Protein AF-A0A7C2LPU5-F1 (afdb_monomer_lite)

Secondary structure (DSSP, 8-state):
-HHHHHHHHHHHHHHHHHHHHHTHHHHHHHHHHHHHHHHHHHHHHHHHHHHHHHHHHHHHHHHHHHT-----SHHHHHHHHHHHHHHHHHHHHHHHHHHHHHHHHHHHHHHHHHHHHHHHHHT-TT--PPPHHHHHHHHHHHHHHHT--

Foldseek 3Di:
DVVVVVVVVVVVVVVVVVLVVVCVVLVVVLVVLLVVLLVLLLVLVVLVVVLVVLVVVLVVLVVCLVVQPDPPDPVSVVVSVVSVVVSVVSVVVSVVSVVVSVVSVVVSVVSQVVSCVSCVVSVNNPPDDDHSVVSPVVVVVVVVVVPDD

Structure (mmCIF, N/CA/C/O backbone):
data_AF-A0A7C2LPU5-F1
#
_entry.id   AF-A0A7C2LPU5-F1
#
loop_
_atom_site.group_PDB
_atom_site.id
_atom_site.type_symbol
_atom_site.label_atom_id
_atom_site.label_alt_id
_atom_site.label_comp_id
_atom_site.label_asym_id
_atom_site.label_entity_id
_atom_site.label_seq_id
_atom_site.pdbx_PDB_ins_code
_atom_site.Cartn_x
_atom_site.Cartn_y
_atom_site.Cartn_z
_atom_site.occupancy
_atom_site.B_iso_or_equiv
_atom_site.auth_seq_id
_atom_site.auth_comp_id
_atom_site.auth_asym_id
_atom_site.auth_atom_id
_atom_site.pdbx_PDB_model_num
ATOM 1 N N . MET A 1 1 ? -29.202 -15.113 52.855 1.00 73.25 1 MET A N 1
ATOM 2 C CA . MET A 1 1 ? -28.061 -15.243 51.916 1.00 73.25 1 MET A CA 1
ATOM 3 C C . MET A 1 1 ? -28.473 -15.116 50.451 1.00 73.25 1 MET A C 1
ATOM 5 O O . MET A 1 1 ? -27.942 -14.242 49.784 1.00 73.25 1 MET A O 1
ATOM 9 N N . LEU A 1 2 ? -29.436 -15.904 49.957 1.00 82.12 2 LEU A N 1
ATOM 10 C CA . LEU A 1 2 ? -29.885 -15.872 48.551 1.00 82.12 2 LEU A CA 1
ATOM 11 C C . LEU A 1 2 ? -30.333 -14.479 48.059 1.00 82.12 2 LEU A C 1
ATOM 13 O O . LEU A 1 2 ? -29.889 -14.032 47.009 1.00 82.12 2 LEU A O 1
ATOM 17 N N . ALA A 1 3 ? -31.121 -13.749 48.856 1.00 82.00 3 ALA A N 1
ATOM 18 C CA . ALA A 1 3 ? -31.586 -12.402 48.502 1.00 82.00 3 ALA A CA 1
ATOM 19 C C . ALA A 1 3 ? -30.446 -11.375 48.330 1.00 82.00 3 ALA A C 1
ATOM 21 O O . ALA A 1 3 ? -30.496 -10.540 47.432 1.00 82.00 3 ALA A O 1
ATOM 22 N N . ALA A 1 4 ? -29.391 -11.464 49.149 1.00 83.56 4 ALA A N 1
ATOM 23 C CA . ALA A 1 4 ? -28.231 -10.576 49.049 1.00 83.56 4 ALA A CA 1
ATOM 24 C C . ALA A 1 4 ? -27.396 -10.864 47.790 1.00 83.56 4 ALA A C 1
ATOM 26 O O . ALA A 1 4 ? -26.901 -9.941 47.149 1.00 83.56 4 ALA A O 1
ATOM 27 N N . LEU A 1 5 ? -27.288 -12.140 47.404 1.00 87.00 5 LEU A N 1
ATOM 28 C CA . LEU A 1 5 ? -26.573 -12.555 46.198 1.00 87.00 5 LEU A CA 1
ATOM 29 C C . LEU A 1 5 ? -27.308 -12.102 44.926 1.00 87.00 5 LEU A C 1
ATOM 31 O O . LEU A 1 5 ? -26.683 -11.573 44.012 1.00 87.00 5 LEU A O 1
ATOM 35 N N . VAL A 1 6 ? -28.640 -12.223 44.899 1.00 86.00 6 VAL A N 1
ATOM 36 C CA . VAL A 1 6 ? -29.477 -11.729 43.791 1.00 86.00 6 VAL A CA 1
ATOM 37 C C . VAL A 1 6 ? -29.376 -10.208 43.649 1.00 86.00 6 VAL A C 1
ATOM 39 O O . VAL A 1 6 ? -29.183 -9.710 42.540 1.00 86.00 6 VAL A O 1
ATOM 42 N N . ALA A 1 7 ? -29.442 -9.466 44.759 1.00 83.25 7 ALA A N 1
ATOM 43 C CA . ALA A 1 7 ? -29.288 -8.012 44.740 1.00 83.25 7 ALA A CA 1
ATOM 44 C C . ALA A 1 7 ? -27.906 -7.586 44.214 1.00 83.25 7 ALA A C 1
ATOM 46 O O . ALA A 1 7 ? -27.810 -6.676 43.392 1.00 83.25 7 ALA A O 1
ATOM 47 N N . TRP A 1 8 ? -26.840 -8.280 44.625 1.00 89.12 8 TRP A N 1
ATOM 48 C CA . TRP A 1 8 ? -25.486 -8.016 44.138 1.00 89.12 8 TRP A CA 1
ATOM 49 C C . TRP A 1 8 ? -25.343 -8.266 42.628 1.00 89.12 8 TRP A C 1
ATOM 51 O O . TRP A 1 8 ? -24.799 -7.419 41.917 1.00 89.12 8 TRP A O 1
ATOM 61 N N . VAL A 1 9 ? -25.888 -9.376 42.114 1.00 88.44 9 VAL A N 1
ATOM 62 C CA . VAL A 1 9 ? -25.883 -9.681 40.671 1.00 88.44 9 VAL A CA 1
ATOM 63 C C . VAL A 1 9 ? -26.656 -8.626 39.875 1.00 88.44 9 VAL A C 1
ATOM 65 O O . VAL A 1 9 ? -26.166 -8.168 38.844 1.00 88.44 9 VAL A O 1
ATOM 68 N N . ALA A 1 10 ? -27.823 -8.189 40.355 1.00 86.06 10 ALA A N 1
ATOM 69 C CA . ALA A 1 10 ? -28.628 -7.172 39.678 1.00 86.06 10 ALA A CA 1
ATOM 70 C C . ALA A 1 10 ? -27.905 -5.816 39.589 1.00 86.06 10 ALA A C 1
ATOM 72 O O . ALA A 1 10 ? -27.896 -5.187 38.531 1.00 86.06 10 ALA A O 1
ATOM 73 N N . VAL A 1 11 ? -27.238 -5.389 40.668 1.00 87.06 11 VAL A N 1
ATOM 74 C CA . VAL A 1 11 ? -26.428 -4.159 40.675 1.00 87.06 11 VAL A CA 1
ATOM 75 C C . VAL A 1 11 ? -25.241 -4.279 39.718 1.00 87.06 11 VAL A C 1
ATOM 77 O O . VAL A 1 11 ? -24.971 -3.349 38.959 1.00 87.06 11 VAL A O 1
ATOM 80 N N . ARG A 1 12 ? -24.559 -5.432 39.702 1.00 89.12 12 ARG A N 1
ATOM 81 C CA . ARG A 1 12 ? -23.442 -5.697 38.783 1.00 89.12 12 ARG A CA 1
ATOM 82 C C . ARG A 1 12 ? -23.894 -5.623 37.323 1.00 89.12 12 ARG A C 1
ATOM 84 O O . ARG A 1 12 ? -23.274 -4.907 36.543 1.00 89.12 12 ARG A O 1
ATOM 91 N N . ALA A 1 13 ? -24.995 -6.294 36.985 1.00 85.44 13 ALA A N 1
ATOM 92 C CA . ALA A 1 13 ? -25.564 -6.299 35.642 1.00 85.44 13 ALA A CA 1
ATOM 93 C C . ALA A 1 13 ? -26.026 -4.899 35.207 1.00 85.44 13 ALA A C 1
ATOM 95 O O . ALA A 1 13 ? -25.749 -4.482 34.084 1.00 85.44 13 ALA A O 1
ATOM 96 N N . GLY A 1 14 ? -26.663 -4.140 36.104 1.00 85.50 14 GLY A N 1
ATOM 97 C CA . GLY A 1 14 ? -27.042 -2.749 35.846 1.00 85.50 14 GLY A CA 1
ATOM 98 C C . GLY A 1 14 ? -25.831 -1.843 35.608 1.00 85.50 14 GLY A C 1
ATOM 99 O O . GLY A 1 14 ? -25.857 -1.001 34.712 1.00 85.50 14 GLY A O 1
ATOM 100 N N . TRP A 1 15 ? -24.743 -2.045 36.356 1.00 84.38 15 TRP A N 1
ATOM 101 C CA . TRP A 1 15 ? -23.496 -1.304 36.165 1.00 84.38 15 TRP A CA 1
ATOM 102 C C . TRP A 1 15 ? -22.812 -1.644 34.839 1.00 84.38 15 TRP A C 1
ATOM 104 O O . TRP A 1 15 ? -22.356 -0.747 34.130 1.00 84.38 15 TRP A O 1
ATOM 114 N N . ASP A 1 16 ? -22.779 -2.925 34.472 1.00 84.81 16 ASP A N 1
ATOM 115 C CA . ASP A 1 16 ? -22.212 -3.370 33.201 1.00 84.81 16 ASP A CA 1
ATOM 116 C C . ASP A 1 16 ? -23.047 -2.867 32.011 1.00 84.81 16 ASP A C 1
ATOM 118 O O . ASP A 1 16 ? -22.472 -2.399 31.027 1.00 84.81 16 ASP A O 1
ATOM 122 N N . TRP A 1 17 ? -24.379 -2.851 32.130 1.00 84.94 17 TRP A N 1
ATOM 123 C CA . TRP A 1 17 ? -25.279 -2.249 31.142 1.00 84.94 17 TRP A CA 1
ATOM 124 C C . TRP A 1 17 ? -25.059 -0.739 31.000 1.00 84.94 17 TRP A C 1
ATOM 126 O O . TRP A 1 17 ? -24.911 -0.231 29.890 1.00 84.94 17 TRP A O 1
ATOM 136 N N . LEU A 1 18 ? -24.978 -0.007 32.115 1.00 83.25 18 LEU A N 1
ATOM 137 C CA . LEU A 1 18 ? -24.729 1.436 32.109 1.00 83.25 18 LEU A CA 1
ATOM 138 C C . LEU A 1 18 ? -23.360 1.768 31.497 1.00 83.25 18 LEU A C 1
ATOM 140 O O . LEU A 1 18 ? -23.236 2.710 30.712 1.00 83.25 18 LEU A O 1
ATOM 144 N N . ARG A 1 19 ? -22.331 0.981 31.833 1.00 82.12 19 ARG A N 1
ATOM 145 C CA . ARG A 1 19 ? -20.988 1.097 31.255 1.00 82.12 19 ARG A CA 1
ATOM 146 C C . ARG A 1 19 ? -21.014 0.833 29.754 1.00 82.12 19 ARG A C 1
ATOM 148 O O . ARG A 1 19 ? -20.405 1.590 29.004 1.00 82.12 19 ARG A O 1
ATOM 155 N N . TRP A 1 20 ? -21.738 -0.198 29.324 1.00 82.44 20 TRP A N 1
ATOM 156 C CA . TRP A 1 20 ? -21.916 -0.521 27.913 1.00 82.44 20 TRP A CA 1
ATOM 157 C C . TRP A 1 20 ? -22.573 0.634 27.151 1.00 82.44 20 TRP A C 1
ATOM 159 O O . TRP A 1 20 ? -22.036 1.081 26.140 1.00 82.44 20 TRP A O 1
ATOM 169 N N . TRP A 1 21 ? -23.665 1.188 27.684 1.00 85.88 21 TRP A N 1
ATOM 170 C CA . TRP A 1 21 ? -24.392 2.295 27.057 1.00 85.88 21 TRP A CA 1
ATOM 171 C C . TRP A 1 21 ? -23.550 3.573 26.975 1.00 85.88 21 TRP A C 1
ATOM 173 O O . TRP A 1 21 ? -23.546 4.257 25.954 1.00 85.88 21 TRP A O 1
ATOM 183 N N . ARG A 1 22 ? -22.775 3.874 28.025 1.00 85.25 22 ARG A N 1
ATOM 184 C CA . ARG A 1 22 ? -21.852 5.019 28.036 1.00 85.25 22 ARG A CA 1
ATOM 185 C C . ARG A 1 22 ? -20.738 4.913 26.998 1.00 85.25 22 ARG A C 1
ATOM 187 O O . ARG A 1 22 ? -20.276 5.949 26.548 1.00 85.25 22 ARG A O 1
ATOM 194 N N . GLN A 1 23 ? -20.332 3.696 26.638 1.00 88.44 23 GLN A N 1
ATOM 195 C CA . GLN A 1 23 ? -19.270 3.421 25.665 1.00 88.44 23 GLN A CA 1
ATOM 196 C C . GLN A 1 23 ? -19.777 3.234 24.224 1.00 88.44 23 GLN A C 1
ATOM 198 O O . GLN A 1 23 ? -18.981 2.985 23.316 1.00 88.44 23 GLN A O 1
ATOM 203 N N . ALA A 1 24 ? -21.091 3.304 23.990 1.00 86.19 24 ALA A N 1
ATOM 204 C CA . ALA A 1 24 ? -21.674 3.171 22.658 1.00 86.19 24 ALA A CA 1
ATOM 205 C C . ALA A 1 24 ? -21.047 4.113 21.599 1.00 86.19 24 ALA A C 1
ATOM 207 O O . ALA A 1 24 ? -20.737 3.628 20.505 1.00 86.19 24 ALA A O 1
ATOM 208 N N . PRO A 1 25 ? -20.798 5.415 21.870 1.00 90.44 25 PRO A N 1
ATOM 209 C CA . PRO A 1 25 ? -20.201 6.296 20.866 1.00 90.44 25 PRO A CA 1
ATOM 210 C C . PRO A 1 25 ? -18.732 5.959 20.567 1.00 90.44 25 PRO A C 1
ATOM 212 O O . PRO A 1 25 ? -18.307 6.063 19.411 1.00 90.44 25 PRO A O 1
ATOM 215 N N . GLU A 1 26 ? -17.950 5.522 21.557 1.00 89.56 26 GLU A N 1
ATOM 216 C CA . GLU A 1 26 ? -16.580 5.055 21.335 1.00 89.56 26 GLU A CA 1
ATOM 217 C C . GLU A 1 26 ? -16.553 3.767 20.510 1.00 89.56 26 GLU A C 1
ATOM 219 O O . GLU A 1 26 ? -15.739 3.670 19.595 1.00 89.56 26 GLU A O 1
ATOM 224 N N . ARG A 1 27 ? -17.468 2.821 20.758 1.00 89.69 27 ARG A N 1
ATOM 225 C CA . ARG A 1 27 ? -17.595 1.588 19.957 1.00 89.69 27 ARG A CA 1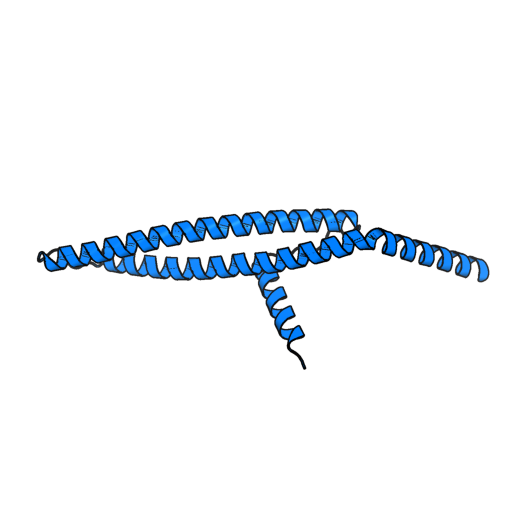
ATOM 226 C C . ARG A 1 27 ? -17.932 1.895 18.499 1.00 89.69 27 ARG A C 1
ATOM 228 O O . ARG A 1 27 ? -17.204 1.478 17.610 1.00 89.69 27 ARG A O 1
ATOM 235 N N . ALA A 1 28 ? -18.924 2.752 18.251 1.00 92.56 28 ALA A N 1
ATOM 236 C CA . ALA A 1 28 ? -19.258 3.193 16.893 1.00 92.56 28 ALA A CA 1
ATOM 237 C C . ALA A 1 28 ? -18.115 3.974 16.211 1.00 92.56 28 ALA A C 1
ATOM 239 O O . ALA A 1 28 ? -18.037 4.074 14.984 1.00 92.56 28 ALA A O 1
ATOM 240 N N . THR A 1 29 ? -17.234 4.598 16.993 1.00 93.94 29 THR A N 1
ATOM 241 C CA . THR A 1 29 ? -16.020 5.234 16.467 1.00 93.94 29 THR A CA 1
ATOM 242 C C . THR A 1 29 ? -14.958 4.195 16.130 1.00 93.94 29 THR A C 1
ATOM 244 O O . THR A 1 29 ? -14.351 4.298 15.066 1.00 93.94 29 THR A O 1
ATOM 247 N N . LEU A 1 30 ? -14.767 3.193 16.990 1.00 94.25 30 LEU A N 1
ATOM 248 C CA . LEU A 1 30 ? -13.867 2.070 16.749 1.00 94.25 30 LEU A CA 1
ATOM 249 C C . LEU A 1 30 ? -14.256 1.325 15.471 1.00 94.25 30 LEU A C 1
ATOM 251 O O . LEU A 1 30 ? -13.393 1.139 14.622 1.00 94.25 30 LEU A O 1
ATOM 255 N N . ASP A 1 31 ? -15.540 1.011 15.286 1.00 93.62 31 ASP A N 1
ATOM 256 C CA . ASP A 1 31 ? -16.042 0.310 14.097 1.00 93.62 31 ASP A CA 1
ATOM 257 C C . ASP A 1 31 ? -15.736 1.092 12.810 1.00 93.62 31 ASP A C 1
ATOM 259 O O . ASP A 1 31 ? -15.160 0.562 11.863 1.00 93.62 31 ASP A O 1
ATOM 263 N N . ARG A 1 32 ? -16.006 2.405 12.795 1.00 96.25 32 ARG A N 1
ATOM 264 C CA . ARG A 1 32 ? -15.703 3.262 11.633 1.00 96.25 32 ARG A CA 1
ATOM 265 C C . ARG A 1 32 ? -14.207 3.388 11.353 1.00 96.25 32 ARG A C 1
ATOM 267 O O . ARG A 1 32 ? -13.804 3.486 10.194 1.00 96.25 32 ARG A O 1
ATOM 274 N N . LEU A 1 33 ? -13.379 3.465 12.396 1.00 96.56 33 LEU A N 1
ATOM 275 C CA . LEU A 1 33 ? -11.923 3.489 12.241 1.00 96.56 33 LEU A CA 1
ATOM 276 C C . LEU A 1 33 ? -11.409 2.150 11.723 1.00 96.56 33 LEU A C 1
ATOM 278 O O . LEU A 1 33 ? -10.519 2.134 10.877 1.00 96.56 33 LEU A O 1
ATOM 282 N N . TRP A 1 34 ? -11.992 1.055 12.199 1.00 94.81 34 TRP A N 1
ATOM 283 C CA . TRP A 1 34 ? -11.671 -0.292 11.771 1.00 94.81 34 TRP A CA 1
ATOM 284 C C . TRP A 1 34 ? -12.005 -0.510 10.298 1.00 94.81 34 TRP A C 1
ATOM 286 O O . TRP A 1 34 ? -11.132 -0.932 9.547 1.00 94.81 34 TRP A O 1
ATOM 296 N N . ASP A 1 35 ? -13.198 -0.124 9.846 1.00 95.25 35 ASP A N 1
ATOM 297 C CA . ASP A 1 35 ? -13.571 -0.207 8.430 1.00 95.25 35 ASP A CA 1
ATOM 298 C C . ASP A 1 35 ? -12.592 0.567 7.542 1.00 95.25 35 ASP A C 1
ATOM 300 O O . ASP A 1 35 ? -12.071 0.041 6.557 1.00 95.25 35 ASP A O 1
ATOM 304 N N . ARG A 1 36 ? -12.255 1.802 7.935 1.00 96.62 36 ARG A N 1
ATOM 305 C CA . ARG A 1 36 ? -11.272 2.619 7.209 1.00 96.62 36 ARG A CA 1
ATOM 306 C C . ARG A 1 36 ? -9.880 1.997 7.209 1.00 96.62 36 ARG A C 1
ATOM 308 O O . ARG A 1 36 ? -9.171 2.102 6.207 1.00 96.62 36 ARG A O 1
ATOM 315 N N . LEU A 1 37 ? -9.470 1.389 8.321 1.00 96.81 37 LEU A N 1
ATOM 316 C CA . LEU A 1 37 ? -8.204 0.670 8.425 1.00 96.81 37 LEU A CA 1
ATOM 317 C C . LEU A 1 37 ? -8.187 -0.498 7.431 1.00 96.81 37 LEU A C 1
ATOM 319 O O . LEU A 1 37 ? -7.224 -0.626 6.676 1.00 96.81 37 LEU A O 1
ATOM 323 N N . LEU A 1 38 ? -9.258 -1.296 7.384 1.00 95.69 38 LEU A N 1
ATOM 324 C CA . LEU A 1 38 ? -9.384 -2.417 6.454 1.00 95.69 38 LEU A CA 1
ATOM 325 C C . LEU A 1 38 ? -9.309 -1.957 4.994 1.00 95.69 38 LEU A C 1
ATOM 327 O O . LEU A 1 38 ? -8.498 -2.484 4.230 1.00 95.69 38 LEU A O 1
ATOM 331 N N . ASP A 1 39 ? -10.070 -0.925 4.626 1.00 96.00 39 ASP A N 1
ATOM 332 C CA . ASP A 1 39 ? -10.057 -0.362 3.272 1.00 96.00 39 ASP A CA 1
ATOM 333 C C . ASP A 1 39 ? -8.674 0.196 2.889 1.00 96.00 39 ASP A C 1
ATOM 335 O O . ASP A 1 39 ? -8.174 -0.043 1.787 1.00 96.00 39 ASP A O 1
ATOM 339 N N . THR A 1 40 ? -8.002 0.888 3.815 1.00 96.25 40 THR A N 1
ATOM 340 C CA . THR A 1 40 ? -6.640 1.399 3.585 1.00 96.25 40 THR A CA 1
ATOM 341 C C . THR A 1 40 ? -5.631 0.252 3.457 1.00 96.25 40 THR A C 1
ATOM 343 O O . THR A 1 40 ? -4.694 0.341 2.665 1.00 96.25 40 THR A O 1
ATOM 346 N N . GLY A 1 41 ? -5.822 -0.852 4.186 1.00 96.31 41 GLY A N 1
ATOM 347 C CA . GLY A 1 41 ? -5.006 -2.061 4.050 1.00 96.31 41 GLY A CA 1
ATOM 348 C C . GLY A 1 41 ? -5.102 -2.663 2.647 1.00 96.31 41 GLY A C 1
ATOM 349 O O . GLY A 1 41 ? -4.074 -2.946 2.028 1.00 96.31 41 GLY A O 1
ATOM 350 N N . VAL A 1 42 ? -6.319 -2.755 2.099 1.00 96.44 42 VAL A N 1
ATOM 351 C CA . VAL A 1 42 ? -6.558 -3.162 0.701 1.00 96.44 42 VAL A CA 1
ATOM 352 C C . VAL A 1 42 ? -5.844 -2.226 -0.278 1.00 96.44 42 VAL A C 1
ATOM 354 O O . VAL A 1 42 ? -5.204 -2.694 -1.221 1.00 96.44 42 VAL A O 1
ATOM 357 N N . GLU A 1 43 ? -5.920 -0.909 -0.066 1.00 96.81 43 GLU A N 1
ATOM 358 C CA . GLU A 1 43 ? -5.240 0.075 -0.918 1.00 96.81 43 GLU A CA 1
ATOM 359 C C . GLU A 1 43 ? -3.719 -0.148 -0.940 1.00 96.81 43 GLU A C 1
ATOM 361 O O . GLU A 1 43 ? -3.114 -0.182 -2.014 1.00 96.81 43 GLU A O 1
ATOM 366 N N . VAL A 1 44 ? -3.103 -0.351 0.229 1.00 97.69 44 VAL A N 1
ATOM 367 C CA . VAL A 1 44 ? -1.660 -0.611 0.356 1.00 97.69 44 VAL A CA 1
ATOM 368 C C . VAL A 1 44 ? -1.249 -1.853 -0.435 1.00 97.69 44 VAL A C 1
ATOM 370 O O . VAL A 1 44 ? -0.262 -1.797 -1.172 1.00 97.69 44 VAL A O 1
ATOM 373 N N . VAL A 1 45 ? -1.998 -2.953 -0.308 1.00 97.19 45 VAL A N 1
ATOM 374 C CA . VAL A 1 45 ? -1.711 -4.208 -1.022 1.00 97.19 45 VAL A CA 1
ATOM 375 C C . VAL A 1 45 ? -1.836 -4.014 -2.532 1.00 97.19 45 VAL A C 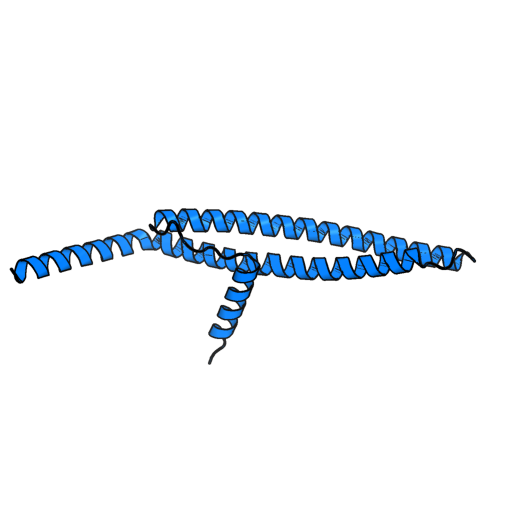1
ATOM 377 O O . VAL A 1 45 ? -0.903 -4.331 -3.267 1.00 97.19 45 VAL A O 1
ATOM 380 N N . ARG A 1 46 ? -2.918 -3.388 -3.007 1.00 96.44 46 ARG A N 1
ATOM 381 C CA . ARG A 1 46 ? -3.112 -3.109 -4.441 1.00 96.44 46 ARG A CA 1
ATOM 382 C C . ARG A 1 46 ? -2.012 -2.220 -5.018 1.00 96.44 46 ARG A C 1
ATOM 384 O O . ARG A 1 46 ? -1.569 -2.422 -6.149 1.00 96.44 46 ARG A O 1
ATOM 391 N N . LEU A 1 47 ? -1.570 -1.210 -4.269 1.00 97.00 47 LEU A N 1
ATOM 392 C CA . LEU A 1 47 ? -0.464 -0.349 -4.690 1.00 97.00 47 LEU A CA 1
ATOM 393 C C . LEU A 1 47 ? 0.857 -1.120 -4.750 1.00 97.00 47 LEU A C 1
ATOM 395 O O . LEU A 1 47 ? 1.630 -0.894 -5.679 1.00 97.00 47 LEU A O 1
ATOM 399 N N . GLN A 1 48 ? 1.096 -2.038 -3.810 1.00 97.31 48 GLN A N 1
ATOM 400 C CA . GLN A 1 48 ? 2.262 -2.918 -3.832 1.00 97.31 48 GLN A CA 1
ATOM 401 C C . GLN A 1 48 ? 2.248 -3.836 -5.061 1.00 97.31 48 GLN A C 1
ATOM 403 O O . GLN A 1 48 ? 3.226 -3.868 -5.796 1.00 97.31 48 GLN A O 1
ATOM 408 N N . GLU A 1 49 ? 1.129 -4.496 -5.358 1.00 96.94 49 GLU A N 1
ATOM 409 C CA . GLU A 1 49 ? 1.000 -5.364 -6.538 1.00 96.94 49 GLU A CA 1
ATOM 410 C C . GLU A 1 49 ? 1.237 -4.601 -7.850 1.00 96.94 49 GLU A C 1
ATOM 412 O O . GLU A 1 49 ? 1.961 -5.061 -8.738 1.00 96.94 49 GLU A O 1
ATOM 417 N N . ARG A 1 50 ? 0.656 -3.397 -7.972 1.00 97.38 50 ARG A N 1
ATOM 418 C CA . ARG A 1 50 ? 0.867 -2.513 -9.130 1.00 97.38 50 ARG A CA 1
ATOM 419 C C . ARG A 1 50 ? 2.323 -2.076 -9.252 1.00 97.38 50 ARG A C 1
ATOM 421 O O . ARG A 1 50 ? 2.833 -1.985 -10.370 1.00 97.38 50 ARG A O 1
ATOM 428 N N . LEU A 1 51 ? 2.973 -1.788 -8.126 1.00 97.75 51 LEU A N 1
ATOM 429 C CA . LEU A 1 51 ? 4.384 -1.430 -8.082 1.00 97.75 51 LEU A CA 1
ATOM 430 C C . LEU A 1 51 ? 5.253 -2.606 -8.542 1.00 97.75 51 LEU A C 1
ATOM 432 O O . LEU A 1 51 ? 6.021 -2.436 -9.484 1.00 97.75 51 LEU A O 1
ATOM 436 N N . ASP A 1 52 ? 5.055 -3.797 -7.981 1.00 97.31 52 ASP A N 1
ATOM 437 C CA . ASP A 1 52 ? 5.819 -5.006 -8.314 1.00 97.31 52 ASP A CA 1
ATOM 438 C C . ASP A 1 52 ? 5.645 -5.413 -9.782 1.00 97.31 52 ASP A C 1
ATOM 440 O O . ASP A 1 52 ? 6.579 -5.875 -10.442 1.00 97.31 52 ASP A O 1
ATOM 444 N N . ALA A 1 53 ? 4.444 -5.236 -10.339 1.00 97.25 53 ALA A N 1
ATOM 445 C CA . ALA A 1 53 ? 4.199 -5.447 -11.761 1.00 97.25 53 ALA A CA 1
ATOM 446 C C . ALA A 1 53 ? 4.994 -4.462 -12.636 1.00 97.25 53 ALA A C 1
ATOM 448 O O . ALA A 1 53 ? 5.629 -4.878 -13.608 1.00 97.25 53 ALA A O 1
ATOM 449 N N . LYS A 1 54 ? 5.001 -3.167 -12.289 1.00 96.81 54 LYS A N 1
ATOM 450 C CA . LYS A 1 54 ? 5.755 -2.158 -13.048 1.00 96.81 54 LYS A CA 1
ATOM 451 C C . LYS A 1 54 ? 7.263 -2.287 -12.878 1.00 96.81 54 LYS A C 1
ATOM 453 O O . LYS A 1 54 ? 7.985 -2.081 -13.845 1.00 96.81 54 LYS A O 1
ATOM 458 N N . GLU A 1 55 ? 7.748 -2.642 -11.694 1.00 97.44 55 GLU A N 1
ATOM 459 C CA . GLU A 1 55 ? 9.175 -2.872 -11.462 1.00 97.44 55 GLU A CA 1
ATOM 460 C C . GLU A 1 55 ? 9.682 -4.062 -12.281 1.00 97.44 55 GLU A C 1
ATOM 462 O O . GLU A 1 55 ? 10.727 -3.960 -12.919 1.00 97.44 55 GLU A O 1
ATOM 467 N N . ARG A 1 56 ? 8.902 -5.148 -12.382 1.00 97.38 56 ARG A N 1
ATOM 468 C CA . ARG A 1 56 ? 9.223 -6.265 -13.287 1.00 97.38 56 ARG A CA 1
ATOM 469 C C . ARG A 1 56 ? 9.300 -5.833 -14.750 1.00 97.38 56 ARG A C 1
ATOM 471 O O . ARG A 1 56 ? 10.245 -6.213 -15.437 1.00 97.38 56 ARG A O 1
ATOM 478 N N . ALA A 1 57 ? 8.344 -5.031 -15.219 1.00 96.06 57 ALA A N 1
ATOM 479 C CA . ALA A 1 57 ? 8.370 -4.499 -16.582 1.00 96.06 57 ALA A CA 1
ATOM 480 C C . ALA A 1 57 ? 9.597 -3.599 -16.820 1.00 96.06 57 ALA A C 1
ATOM 482 O O . ALA A 1 57 ? 10.291 -3.759 -17.820 1.00 96.06 57 ALA A O 1
ATOM 483 N N . LEU A 1 58 ? 9.927 -2.727 -15.863 1.00 96.56 58 LEU A N 1
ATOM 484 C CA . LEU A 1 58 ? 11.105 -1.864 -15.936 1.00 96.56 58 LEU A CA 1
ATOM 485 C C . LEU A 1 58 ? 12.407 -2.677 -15.970 1.00 96.56 58 LEU A C 1
ATOM 487 O O . LEU A 1 58 ? 13.317 -2.353 -16.728 1.00 96.56 58 LEU A O 1
ATOM 491 N N . HIS A 1 59 ? 12.498 -3.753 -15.186 1.00 96.06 59 HIS A N 1
ATOM 492 C CA . HIS A 1 59 ? 13.650 -4.652 -15.210 1.00 96.06 59 HIS A CA 1
ATOM 493 C C . HIS A 1 59 ? 13.798 -5.393 -16.540 1.00 96.06 59 HIS A C 1
ATOM 495 O O . HIS A 1 59 ? 14.929 -5.600 -16.985 1.00 96.06 59 HIS A O 1
ATOM 501 N N . ALA A 1 60 ? 12.689 -5.768 -17.182 1.00 95.88 60 ALA A N 1
ATOM 502 C CA . ALA A 1 60 ? 12.708 -6.353 -18.518 1.00 95.88 60 ALA A CA 1
ATOM 503 C C . ALA A 1 60 ? 13.208 -5.343 -19.567 1.00 95.88 60 ALA A C 1
ATOM 505 O O . ALA A 1 60 ? 14.092 -5.680 -20.355 1.00 95.88 60 ALA A O 1
ATOM 506 N N . ASP A 1 61 ? 12.733 -4.093 -19.519 1.00 94.50 61 ASP A N 1
ATOM 507 C CA . ASP A 1 61 ? 13.221 -3.007 -20.382 1.00 94.50 61 ASP A CA 1
ATOM 508 C C . ASP A 1 61 ? 14.725 -2.741 -20.152 1.00 94.50 61 ASP A C 1
ATOM 510 O O . ASP A 1 61 ? 15.497 -2.638 -21.106 1.00 94.50 61 ASP A O 1
ATOM 514 N N . ASP A 1 62 ? 15.176 -2.702 -18.893 1.00 96.31 62 ASP A N 1
ATOM 515 C CA . ASP A 1 62 ? 16.590 -2.520 -18.533 1.00 96.31 62 ASP A CA 1
ATOM 516 C C . ASP A 1 62 ? 17.465 -3.709 -18.975 1.00 96.31 62 ASP A C 1
ATOM 518 O O . ASP A 1 62 ? 18.648 -3.544 -19.282 1.00 96.31 62 ASP A O 1
ATOM 522 N N . ALA A 1 63 ? 16.923 -4.928 -18.999 1.00 96.62 63 ALA A N 1
ATOM 523 C CA . ALA A 1 63 ? 17.611 -6.089 -19.560 1.00 96.62 63 ALA A CA 1
ATOM 524 C C . ALA A 1 63 ? 17.718 -5.985 -21.088 1.00 96.62 63 ALA A C 1
ATOM 526 O O . ALA A 1 63 ? 18.796 -6.212 -21.637 1.00 96.62 63 ALA A O 1
ATOM 527 N N . HIS A 1 64 ? 16.642 -5.573 -21.762 1.00 94.00 64 HIS A N 1
ATOM 528 C CA . HIS A 1 64 ? 16.630 -5.385 -23.210 1.00 94.00 64 HIS A CA 1
ATOM 529 C C . HIS A 1 64 ? 17.620 -4.299 -23.659 1.00 94.00 64 HIS A C 1
ATOM 531 O O . HIS A 1 64 ? 18.383 -4.516 -24.595 1.00 94.00 64 HIS A O 1
ATOM 537 N N . LEU A 1 65 ? 17.681 -3.168 -22.946 1.00 94.81 65 LEU A N 1
ATOM 538 C CA . LEU A 1 65 ? 18.648 -2.098 -23.219 1.00 94.81 65 LEU A CA 1
ATOM 539 C C . LEU A 1 65 ? 20.102 -2.539 -22.995 1.00 94.81 65 LEU A C 1
ATOM 541 O O . LEU A 1 65 ? 20.980 -2.140 -23.753 1.00 94.81 65 LEU A O 1
ATOM 545 N N . ARG A 1 66 ? 20.373 -3.371 -21.980 1.00 94.50 66 ARG A N 1
ATOM 546 C CA . ARG A 1 66 ? 21.721 -3.922 -21.738 1.00 94.50 66 ARG A CA 1
ATOM 547 C C . ARG A 1 66 ? 22.160 -4.915 -22.809 1.00 94.50 66 ARG A C 1
ATOM 549 O O . ARG A 1 66 ? 23.349 -5.009 -23.085 1.00 94.50 66 ARG A O 1
ATOM 556 N N . ALA A 1 67 ? 21.211 -5.639 -23.394 1.00 95.94 67 ALA A N 1
ATOM 557 C CA . ALA A 1 67 ? 21.449 -6.583 -24.479 1.00 95.94 67 ALA A CA 1
ATOM 558 C C . ALA A 1 67 ? 21.383 -5.928 -25.873 1.00 95.94 67 ALA A C 1
ATOM 560 O O . ALA A 1 67 ? 21.301 -6.640 -26.874 1.00 95.94 67 ALA A O 1
ATOM 561 N N . TRP A 1 68 ? 21.371 -4.592 -25.957 1.00 95.44 68 TRP A N 1
ATO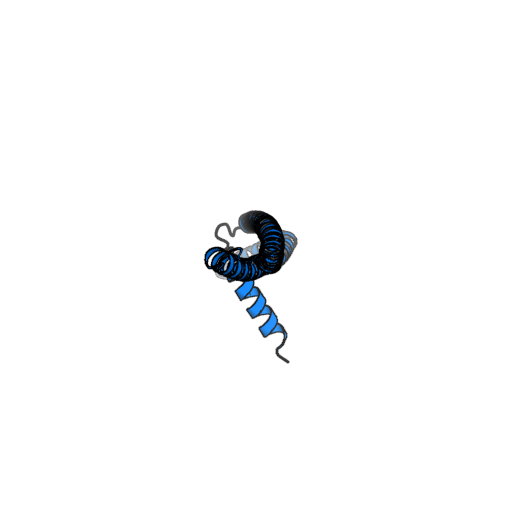M 562 C CA . TRP A 1 68 ? 21.225 -3.890 -27.227 1.00 95.44 68 TRP A CA 1
ATOM 563 C C . TRP A 1 68 ? 22.413 -4.186 -28.161 1.00 95.44 68 TRP A C 1
ATOM 565 O O . TRP A 1 68 ? 23.559 -4.007 -27.747 1.00 95.44 68 TRP A O 1
ATOM 575 N N . PRO A 1 69 ? 22.172 -4.624 -29.413 1.00 90.94 69 PRO A N 1
ATOM 576 C CA . PRO A 1 69 ? 23.220 -5.189 -30.267 1.00 90.94 69 PRO A CA 1
ATOM 577 C C . PRO A 1 69 ? 24.235 -4.161 -30.785 1.00 90.94 69 PRO A C 1
ATOM 579 O O . PRO A 1 69 ? 25.333 -4.547 -31.171 1.00 90.94 69 PRO A O 1
ATOM 582 N N . GLY A 1 70 ? 23.902 -2.867 -30.777 1.00 89.81 70 GLY A N 1
ATOM 583 C CA . GLY A 1 70 ? 24.790 -1.814 -31.267 1.00 89.81 70 GLY A CA 1
ATOM 584 C C . GLY A 1 70 ? 24.051 -0.682 -31.975 1.00 89.81 70 GLY A C 1
ATOM 585 O O . GLY A 1 70 ? 22.821 -0.610 -31.982 1.00 89.81 70 GLY A O 1
ATOM 586 N N . PHE A 1 71 ? 24.816 0.236 -32.557 1.00 93.38 71 PHE A N 1
ATOM 587 C CA . PHE A 1 71 ? 24.312 1.423 -33.252 1.00 93.38 71 PHE A CA 1
ATOM 588 C C . PHE A 1 71 ? 24.741 1.397 -34.720 1.00 93.38 71 PHE A C 1
ATOM 590 O O . PHE A 1 71 ? 25.389 2.325 -35.198 1.00 93.38 71 PHE A O 1
ATOM 597 N N . ASP A 1 72 ? 24.406 0.304 -35.406 1.00 91.25 72 ASP A N 1
ATOM 598 C CA . ASP A 1 72 ? 24.893 0.013 -36.761 1.00 91.25 72 ASP A CA 1
ATOM 599 C C . ASP A 1 72 ? 24.374 1.008 -37.810 1.00 91.25 72 ASP A C 1
ATOM 601 O O . ASP A 1 72 ? 25.007 1.223 -38.842 1.00 91.25 72 ASP A O 1
ATOM 605 N N . ASP A 1 73 ? 23.241 1.658 -37.533 1.00 94.38 73 ASP A N 1
ATOM 606 C CA . ASP A 1 73 ? 22.681 2.713 -38.365 1.00 94.38 73 ASP A CA 1
ATOM 607 C C . ASP A 1 73 ? 21.844 3.729 -37.559 1.00 94.38 73 ASP A C 1
ATOM 609 O O . ASP A 1 73 ? 21.607 3.614 -36.348 1.00 94.38 73 ASP A O 1
ATOM 613 N N . ALA A 1 74 ? 21.359 4.758 -38.257 1.00 93.62 74 ALA A N 1
ATOM 614 C CA . ALA A 1 74 ? 20.491 5.775 -37.672 1.00 93.62 74 ALA A CA 1
ATOM 615 C C . ALA A 1 74 ? 19.140 5.210 -37.181 1.00 93.62 74 ALA A C 1
ATOM 617 O O . ALA A 1 74 ? 18.541 5.766 -36.254 1.00 93.62 74 ALA A O 1
ATOM 618 N N . ALA A 1 75 ? 18.649 4.113 -37.767 1.00 93.81 75 ALA A N 1
ATOM 619 C CA . ALA A 1 75 ? 17.394 3.488 -37.366 1.00 93.81 75 ALA A CA 1
ATOM 620 C C . ALA A 1 75 ? 17.534 2.765 -36.015 1.00 93.81 75 ALA A C 1
ATOM 622 O O . ALA A 1 75 ? 16.650 2.901 -35.161 1.00 93.81 75 ALA A O 1
ATOM 623 N N . ALA A 1 76 ? 18.659 2.087 -35.779 1.00 92.81 76 ALA A N 1
ATOM 624 C CA . ALA A 1 76 ? 19.031 1.461 -34.517 1.00 92.81 76 ALA A CA 1
ATOM 625 C C . ALA A 1 76 ? 19.158 2.509 -33.404 1.00 92.81 76 ALA A C 1
ATOM 627 O O . ALA A 1 76 ? 18.555 2.357 -32.339 1.00 92.81 76 ALA A O 1
ATOM 628 N N . VAL A 1 77 ? 19.829 3.636 -33.671 1.00 94.88 77 VAL A N 1
ATOM 629 C CA . VAL A 1 77 ? 19.894 4.773 -32.732 1.00 94.88 77 VAL A CA 1
ATOM 630 C C . VAL A 1 77 ? 18.493 5.294 -32.398 1.00 94.88 77 VAL A C 1
ATOM 632 O O . VAL A 1 77 ? 18.157 5.508 -31.230 1.00 94.88 77 VAL A O 1
ATOM 635 N N . ALA A 1 78 ? 17.634 5.479 -33.404 1.00 95.50 78 ALA A N 1
ATOM 636 C CA . ALA A 1 78 ? 16.269 5.947 -33.186 1.00 95.50 78 ALA A CA 1
ATOM 637 C C . ALA A 1 78 ? 15.430 4.950 -32.367 1.00 95.50 78 ALA A C 1
ATOM 639 O O . ALA A 1 78 ? 14.647 5.373 -31.511 1.00 95.50 78 ALA A O 1
ATOM 640 N N . ALA A 1 79 ? 15.589 3.645 -32.603 1.00 93.94 79 ALA A N 1
ATOM 641 C CA . ALA A 1 79 ? 14.913 2.588 -31.858 1.00 93.94 79 ALA A CA 1
ATOM 642 C C . ALA A 1 79 ? 15.362 2.543 -30.392 1.00 93.94 79 ALA A C 1
ATOM 644 O O . ALA A 1 79 ? 14.512 2.610 -29.500 1.00 93.94 79 ALA A O 1
ATOM 645 N N . TYR A 1 80 ? 16.672 2.566 -30.141 1.00 95.38 80 TYR A N 1
ATOM 646 C CA . TYR A 1 80 ? 17.237 2.669 -28.796 1.00 95.38 80 TYR A CA 1
ATOM 647 C C . TYR A 1 80 ? 16.708 3.905 -28.055 1.00 95.38 80 TYR A C 1
ATOM 649 O O . TYR A 1 80 ? 16.189 3.811 -26.944 1.00 95.38 80 TYR A O 1
ATOM 657 N N . ASN A 1 81 ? 16.719 5.072 -28.707 1.00 96.06 81 ASN A N 1
ATOM 658 C CA . ASN A 1 81 ? 16.208 6.312 -28.121 1.00 96.06 81 ASN A CA 1
ATOM 659 C C . ASN A 1 81 ? 14.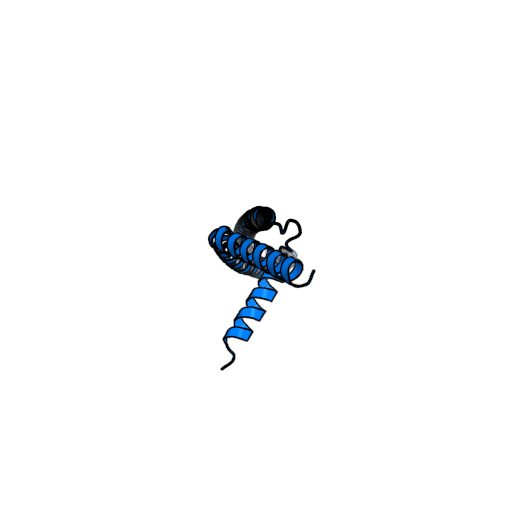701 6.269 -27.822 1.00 96.06 81 ASN A C 1
ATOM 661 O O . ASN A 1 81 ? 14.222 6.974 -26.928 1.00 96.06 81 ASN A O 1
ATOM 665 N N . ARG A 1 82 ? 13.906 5.492 -28.570 1.00 95.38 82 ARG A N 1
ATOM 666 C CA . ARG A 1 82 ? 12.491 5.262 -28.229 1.00 95.38 82 ARG A CA 1
ATOM 667 C C . ARG A 1 82 ? 12.370 4.418 -26.962 1.00 95.38 82 ARG A C 1
ATOM 669 O O . ARG A 1 82 ? 11.632 4.822 -26.065 1.00 95.38 82 ARG A O 1
ATOM 676 N N . LEU A 1 83 ? 13.131 3.331 -26.863 1.00 94.69 83 LEU A N 1
ATOM 677 C CA . LEU A 1 83 ? 13.133 2.448 -25.694 1.00 94.69 83 LEU A CA 1
ATOM 678 C C . LEU A 1 83 ? 13.601 3.171 -24.428 1.00 94.69 83 LEU A C 1
ATOM 680 O O . LEU A 1 83 ? 12.911 3.126 -23.417 1.00 94.69 83 LEU A O 1
ATOM 684 N N . VAL A 1 84 ? 14.690 3.942 -24.491 1.00 96.94 84 VAL A N 1
ATOM 685 C CA . VAL A 1 84 ? 15.161 4.757 -23.355 1.00 96.94 84 VAL A CA 1
ATOM 686 C C . VAL A 1 84 ? 14.089 5.749 -22.897 1.00 96.94 84 VAL A C 1
ATOM 688 O O . VAL A 1 84 ? 13.854 5.916 -21.699 1.00 96.94 84 VAL A O 1
ATOM 691 N N . ARG A 1 85 ? 13.385 6.398 -23.834 1.00 96.81 85 ARG A N 1
ATOM 692 C CA . ARG A 1 85 ? 12.281 7.308 -23.493 1.00 96.81 85 ARG A CA 1
ATOM 693 C C . ARG A 1 85 ? 11.117 6.575 -22.831 1.00 96.81 85 ARG A C 1
ATOM 695 O O . ARG A 1 85 ? 10.562 7.104 -21.871 1.00 96.81 85 ARG A O 1
ATOM 702 N N . GLN A 1 86 ? 10.747 5.395 -23.321 1.00 95.62 86 GLN A N 1
ATOM 703 C CA . GLN A 1 86 ? 9.715 4.559 -22.706 1.00 95.62 86 GLN A CA 1
ATOM 704 C C . GLN A 1 86 ? 10.116 4.138 -21.287 1.00 95.62 86 GLN A C 1
ATOM 706 O O . GLN A 1 86 ? 9.368 4.391 -20.342 1.00 95.62 86 GLN A O 1
ATOM 711 N N . ARG A 1 87 ? 11.330 3.607 -21.128 1.00 96.25 87 ARG A N 1
ATOM 712 C CA . ARG A 1 87 ? 11.922 3.221 -19.846 1.00 96.25 87 ARG A CA 1
ATOM 713 C C . ARG A 1 87 ? 11.895 4.374 -18.849 1.00 96.25 87 ARG A C 1
ATOM 715 O O . ARG A 1 87 ? 11.479 4.199 -17.708 1.00 96.25 87 ARG A O 1
ATOM 722 N 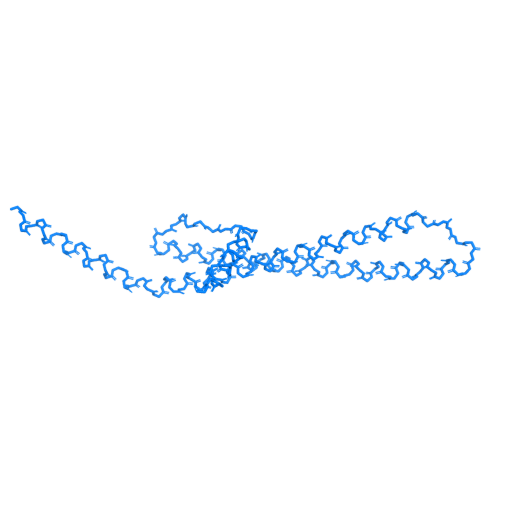N . ASN A 1 88 ? 12.287 5.579 -19.265 1.00 97.50 88 ASN A N 1
ATOM 723 C CA . ASN A 1 88 ? 12.295 6.752 -18.387 1.00 97.50 88 ASN A CA 1
ATOM 724 C C . ASN A 1 88 ? 10.890 7.175 -17.938 1.00 97.50 88 ASN A C 1
ATOM 726 O O . ASN A 1 88 ? 10.716 7.552 -16.779 1.00 97.50 88 ASN A O 1
ATOM 730 N N . ARG A 1 89 ? 9.878 7.075 -18.812 1.00 97.06 89 ARG A N 1
ATOM 731 C CA . ARG A 1 89 ? 8.478 7.295 -18.407 1.00 97.06 89 ARG A CA 1
ATOM 732 C C . ARG A 1 89 ? 8.039 6.254 -17.381 1.00 97.06 89 ARG A C 1
ATOM 734 O O . ARG A 1 89 ? 7.499 6.620 -16.342 1.00 97.06 89 ARG A O 1
ATOM 741 N N . MET A 1 90 ? 8.345 4.981 -17.623 1.00 96.50 90 MET A N 1
ATOM 742 C CA . MET A 1 90 ? 7.996 3.901 -16.702 1.00 96.50 90 MET A CA 1
ATOM 743 C C . MET A 1 90 ? 8.689 4.060 -15.343 1.00 96.50 90 MET A C 1
ATOM 745 O O . MET A 1 90 ? 8.051 3.908 -14.305 1.00 96.50 90 MET A O 1
ATOM 749 N N . ALA A 1 91 ? 9.962 4.459 -15.327 1.00 97.50 91 ALA A N 1
ATOM 750 C CA . ALA A 1 91 ? 10.690 4.766 -14.098 1.00 97.50 91 ALA A CA 1
ATOM 751 C C . ALA A 1 91 ? 10.052 5.934 -13.319 1.00 97.50 91 ALA A C 1
ATOM 753 O O . ALA A 1 91 ? 9.969 5.894 -12.088 1.00 97.50 91 ALA A O 1
ATOM 754 N N . ALA A 1 92 ? 9.561 6.966 -14.013 1.00 97.88 92 ALA A N 1
ATOM 755 C CA . ALA A 1 92 ? 8.830 8.062 -13.380 1.00 97.88 92 ALA A CA 1
ATOM 756 C C . ALA A 1 92 ? 7.506 7.587 -12.751 1.00 97.88 92 ALA A C 1
ATOM 758 O O . ALA A 1 92 ? 7.194 7.972 -11.622 1.00 97.88 92 ALA A O 1
ATOM 759 N N . GLU A 1 93 ? 6.766 6.712 -13.436 1.00 97.19 93 GLU A N 1
ATOM 760 C CA . GLU A 1 93 ? 5.535 6.100 -12.919 1.00 97.19 93 GLU A CA 1
ATOM 761 C C . GLU A 1 93 ? 5.793 5.198 -11.705 1.00 97.19 93 GLU A C 1
ATOM 763 O O . GLU A 1 93 ? 5.071 5.290 -10.714 1.00 97.19 93 GLU A O 1
ATOM 768 N N . VAL A 1 94 ? 6.845 4.373 -11.735 1.00 97.88 94 VAL A N 1
ATOM 769 C CA . VAL A 1 94 ? 7.281 3.557 -10.587 1.00 97.88 94 VAL A CA 1
ATOM 770 C C . VAL A 1 94 ? 7.557 4.451 -9.378 1.00 97.88 94 VAL A C 1
ATOM 772 O O . VAL A 1 94 ? 7.059 4.197 -8.282 1.00 97.88 94 VAL A O 1
ATOM 775 N N . ASN A 1 95 ? 8.282 5.555 -9.570 1.00 97.75 95 ASN A N 1
ATOM 776 C CA . ASN A 1 95 ? 8.546 6.510 -8.495 1.00 97.75 95 ASN A CA 1
ATOM 777 C C . ASN A 1 95 ? 7.268 7.184 -7.970 1.00 97.75 95 ASN A C 1
ATOM 779 O O . ASN A 1 95 ? 7.167 7.451 -6.771 1.00 97.75 95 ASN A O 1
ATOM 783 N N . ALA A 1 96 ? 6.287 7.459 -8.834 1.00 97.81 96 ALA A N 1
ATOM 784 C CA . ALA A 1 96 ? 4.987 7.974 -8.410 1.00 97.81 96 ALA A CA 1
ATOM 785 C C . ALA A 1 96 ? 4.222 6.948 -7.559 1.00 97.81 96 ALA A C 1
ATOM 787 O O . ALA A 1 96 ? 3.790 7.291 -6.456 1.00 97.81 96 ALA A O 1
ATOM 788 N N . LEU A 1 97 ? 4.158 5.687 -7.999 1.00 97.62 97 LEU A N 1
ATOM 789 C CA . LEU A 1 97 ? 3.532 4.599 -7.242 1.00 97.62 97 LEU A CA 1
ATOM 790 C C . LEU A 1 97 ? 4.209 4.363 -5.892 1.00 97.62 97 LEU A C 1
ATOM 792 O O . LEU A 1 97 ? 3.517 4.196 -4.892 1.00 97.62 97 LEU A O 1
ATOM 796 N N . ARG A 1 98 ? 5.546 4.418 -5.816 1.00 98.19 98 ARG A N 1
ATOM 797 C CA . ARG A 1 98 ? 6.276 4.328 -4.537 1.00 98.19 98 ARG A CA 1
ATOM 798 C C . ARG A 1 98 ? 5.833 5.414 -3.557 1.00 98.19 98 ARG A C 1
ATOM 800 O O . ARG A 1 98 ? 5.583 5.125 -2.389 1.00 98.19 98 ARG A O 1
ATOM 807 N N . ARG A 1 99 ? 5.678 6.657 -4.026 1.00 98.25 99 ARG A N 1
ATOM 808 C CA . ARG A 1 99 ? 5.185 7.770 -3.195 1.00 98.25 99 ARG A CA 1
ATOM 809 C C . ARG A 1 99 ? 3.719 7.604 -2.800 1.00 98.25 99 ARG A C 1
ATOM 811 O O . ARG A 1 99 ? 3.341 7.981 -1.695 1.00 98.25 99 ARG A O 1
ATOM 818 N N . GLU A 1 100 ? 2.874 7.095 -3.688 1.00 98.06 100 GLU A N 1
ATOM 819 C CA . GLU A 1 100 ? 1.474 6.783 -3.372 1.00 98.06 100 GLU A CA 1
ATOM 820 C C . GLU A 1 100 ? 1.372 5.687 -2.314 1.00 98.06 100 GLU A C 1
ATOM 822 O O . GLU A 1 100 ? 0.720 5.900 -1.293 1.00 98.06 100 GLU A O 1
ATOM 827 N N . ARG A 1 101 ? 2.100 4.581 -2.494 1.00 97.69 101 ARG A N 1
ATOM 828 C CA . ARG A 1 101 ? 2.189 3.493 -1.517 1.00 97.69 101 ARG A CA 1
ATOM 829 C C . ARG A 1 101 ? 2.677 3.998 -0.163 1.00 97.69 101 ARG A C 1
ATOM 831 O O . ARG A 1 101 ? 2.066 3.679 0.850 1.00 97.69 101 ARG A O 1
ATOM 838 N N . GLN A 1 102 ? 3.729 4.819 -0.133 1.00 98.12 102 GLN A N 1
ATOM 839 C CA . GLN A 1 102 ? 4.237 5.388 1.118 1.00 98.12 102 GLN A CA 1
ATOM 840 C C . GLN A 1 102 ? 3.176 6.236 1.827 1.00 98.12 102 GLN A C 1
ATOM 842 O O . GLN A 1 102 ? 3.000 6.128 3.037 1.00 98.12 102 GLN A O 1
ATOM 847 N N . ARG A 1 103 ? 2.427 7.058 1.082 1.00 98.38 103 ARG A N 1
ATOM 848 C CA . ARG A 1 103 ? 1.320 7.841 1.648 1.00 98.38 103 ARG A CA 1
ATOM 849 C C . ARG A 1 103 ? 0.205 6.943 2.188 1.00 98.38 103 ARG A C 1
ATOM 851 O O . ARG A 1 103 ? -0.317 7.236 3.259 1.00 98.38 103 ARG A O 1
ATOM 858 N N . ALA A 1 104 ? -0.142 5.864 1.488 1.00 97.19 104 ALA A N 1
ATOM 859 C CA . ALA A 1 104 ? -1.132 4.895 1.957 1.00 97.19 104 ALA A CA 1
ATOM 860 C C . ALA A 1 104 ? -0.675 4.174 3.236 1.00 97.19 104 ALA A C 1
ATOM 862 O O . ALA A 1 104 ? -1.453 4.066 4.179 1.00 97.19 104 ALA A O 1
ATOM 863 N N . LEU A 1 105 ? 0.600 3.778 3.321 1.00 97.56 105 LEU A N 1
ATOM 864 C CA . LEU A 1 105 ? 1.185 3.185 4.529 1.00 97.56 105 LEU A CA 1
ATOM 865 C C . LEU A 1 105 ? 1.136 4.137 5.728 1.00 97.56 105 LEU A C 1
ATOM 867 O O . LEU A 1 105 ? 0.745 3.726 6.815 1.00 97.56 105 LEU A O 1
ATOM 871 N N . LEU A 1 106 ? 1.467 5.416 5.531 1.00 98.25 106 LEU A N 1
ATOM 872 C CA . LEU A 1 106 ? 1.380 6.417 6.599 1.00 98.25 106 LEU A CA 1
ATOM 873 C C . LEU A 1 106 ? -0.064 6.620 7.078 1.00 98.25 106 LEU A C 1
ATOM 875 O O . LEU A 1 106 ? -0.302 6.719 8.280 1.00 98.25 106 LEU A O 1
ATOM 879 N N . ARG A 1 107 ? -1.041 6.641 6.158 1.00 98.00 107 ARG A N 1
ATOM 880 C CA . ARG A 1 107 ? -2.467 6.686 6.528 1.00 98.00 107 ARG A CA 1
ATOM 881 C C . ARG A 1 107 ? -2.885 5.445 7.311 1.00 98.00 107 ARG A C 1
ATOM 883 O O . ARG A 1 107 ? -3.590 5.577 8.306 1.00 98.00 107 ARG A O 1
ATOM 890 N N . TYR A 1 108 ? -2.436 4.266 6.883 1.00 97.44 108 TYR A N 1
ATOM 891 C CA . TYR A 1 108 ? -2.707 3.009 7.576 1.00 97.44 108 TYR A CA 1
ATOM 892 C C . TYR A 1 108 ? -2.170 3.040 9.009 1.00 97.44 108 TYR A C 1
ATOM 894 O O . TYR A 1 108 ? -2.902 2.738 9.945 1.00 97.44 108 TYR A O 1
ATOM 902 N N . GLN A 1 109 ? -0.921 3.474 9.189 1.00 97.75 109 GLN A N 1
ATOM 903 C CA . GLN A 1 109 ? -0.294 3.575 10.503 1.00 97.75 109 GLN A CA 1
ATOM 904 C C . GLN A 1 109 ? -1.039 4.557 11.418 1.00 97.75 109 GLN A C 1
ATOM 906 O O . GLN A 1 109 ? -1.358 4.216 12.551 1.00 97.75 109 GLN A O 1
ATOM 911 N N . ALA A 1 110 ? -1.423 5.730 10.906 1.00 97.81 110 ALA A N 1
ATOM 912 C CA . ALA A 1 110 ? -2.207 6.693 11.678 1.00 97.81 110 ALA A CA 1
ATOM 913 C C . ALA A 1 110 ? -3.587 6.141 12.098 1.00 97.81 110 ALA A C 1
ATOM 915 O O . ALA A 1 110 ? -4.074 6.424 13.197 1.00 97.81 110 ALA A O 1
ATOM 916 N N . LEU A 1 111 ? -4.229 5.344 11.237 1.00 97.62 111 LEU A N 1
ATOM 917 C CA . LEU A 1 111 ? -5.479 4.654 11.565 1.00 97.62 111 LEU A CA 1
ATOM 918 C C . LEU A 1 111 ? -5.259 3.565 12.616 1.00 97.62 111 LEU A C 1
ATOM 920 O O . LEU A 1 111 ? -6.058 3.464 13.541 1.00 97.62 111 LEU A O 1
ATOM 924 N N . GLN A 1 112 ? -4.175 2.797 12.513 1.00 97.00 112 GLN A N 1
ATOM 925 C CA . GLN A 1 112 ? -3.799 1.788 13.499 1.00 97.00 112 GLN A CA 1
ATOM 926 C C . GLN A 1 112 ? -3.598 2.416 14.883 1.00 97.00 112 GLN A C 1
ATOM 928 O O . GLN A 1 112 ? -4.189 1.938 15.852 1.00 97.00 112 GLN A O 1
ATOM 933 N N . ASP A 1 113 ? -2.862 3.523 14.966 1.00 96.75 113 ASP A N 1
ATOM 934 C CA . ASP A 1 113 ? -2.655 4.256 16.219 1.00 96.75 113 ASP A CA 1
ATOM 935 C C . ASP A 1 113 ? -3.989 4.774 16.784 1.00 96.75 113 ASP A C 1
ATOM 937 O O . ASP A 1 113 ? -4.262 4.676 17.983 1.00 96.75 113 ASP A O 1
ATOM 941 N N . SER A 1 114 ? -4.874 5.268 15.911 1.00 97.00 114 SER A N 1
ATOM 942 C CA . SER A 1 114 ? -6.207 5.748 16.297 1.00 97.00 114 SER A CA 1
ATOM 943 C C . SER A 1 114 ? -7.101 4.623 16.831 1.00 97.00 114 SER A C 1
ATOM 945 O O . SER A 1 114 ? -7.788 4.808 17.838 1.00 97.00 114 SER A O 1
ATOM 947 N N . VAL A 1 115 ? -7.084 3.453 16.184 1.00 96.50 115 VAL A N 1
ATOM 948 C CA . VAL A 1 115 ? -7.798 2.245 16.625 1.00 96.50 115 VAL A CA 1
ATOM 949 C C . VAL A 1 115 ? -7.291 1.814 17.999 1.00 96.50 115 VAL A C 1
ATOM 951 O O . VAL A 1 115 ? -8.100 1.633 18.908 1.00 96.50 115 VAL A O 1
ATOM 954 N N . GLN A 1 116 ? -5.971 1.730 18.190 1.00 94.69 116 GLN A N 1
ATOM 955 C CA . GLN A 1 116 ? -5.374 1.374 19.481 1.00 94.69 116 GLN A CA 1
ATOM 956 C C . GLN A 1 116 ? -5.753 2.374 20.581 1.00 94.69 116 GLN A C 1
ATOM 958 O O . GLN A 1 116 ? -6.133 1.968 21.678 1.00 94.69 116 GLN A O 1
ATOM 963 N N . ALA A 1 117 ? -5.730 3.677 20.290 1.00 95.25 117 ALA A N 1
ATOM 964 C CA . ALA A 1 117 ? -6.100 4.711 21.254 1.00 95.25 117 ALA A CA 1
ATOM 965 C C . ALA A 1 117 ? -7.582 4.644 21.668 1.00 95.25 117 ALA A C 1
ATOM 967 O O . ALA A 1 117 ? -7.923 4.886 22.830 1.00 95.25 117 ALA A O 1
ATOM 968 N N . VAL A 1 118 ? -8.493 4.332 20.740 1.00 95.31 118 VAL A N 1
ATOM 969 C CA . VAL A 1 118 ? -9.915 4.130 21.067 1.00 95.31 118 VAL A CA 1
ATOM 970 C C . VAL A 1 118 ? -10.115 2.828 21.842 1.00 95.31 118 VAL A C 1
ATOM 972 O O . VAL A 1 118 ? -10.786 2.844 22.873 1.00 95.31 118 VAL A O 1
ATOM 975 N N . ALA A 1 119 ? -9.496 1.730 21.410 1.00 93.62 119 ALA A N 1
ATOM 976 C CA . ALA A 1 119 ? -9.608 0.438 22.080 1.00 93.62 119 ALA A CA 1
ATOM 977 C C . ALA A 1 119 ? -9.067 0.481 23.520 1.00 93.62 119 ALA A C 1
ATOM 979 O O . ALA A 1 119 ? -9.725 0.011 24.448 1.00 93.62 119 ALA A O 1
ATOM 980 N N . ALA A 1 120 ? -7.940 1.161 23.752 1.00 93.62 120 ALA A N 1
ATOM 981 C CA . ALA A 1 120 ? -7.406 1.378 25.094 1.00 93.62 120 ALA A CA 1
ATOM 982 C C . ALA A 1 120 ? -8.403 2.121 26.005 1.00 93.62 120 ALA A C 1
ATOM 984 O O . ALA A 1 120 ? -8.591 1.728 27.157 1.00 93.62 120 ALA A O 1
ATOM 985 N N . ARG A 1 121 ? -9.110 3.140 25.489 1.00 92.38 121 ARG A N 1
ATOM 986 C CA . ARG A 1 121 ? -10.171 3.852 26.234 1.00 92.38 121 ARG A CA 1
ATOM 987 C C . ARG A 1 121 ? -11.392 2.979 26.531 1.00 92.38 121 ARG A C 1
ATOM 989 O O . ARG A 1 121 ? -12.066 3.199 27.535 1.00 92.38 121 ARG A O 1
ATOM 996 N N . LEU A 1 122 ? -11.662 1.976 25.696 1.00 91.56 122 LEU A N 1
ATOM 997 C CA . LEU A 1 122 ? -12.700 0.970 25.938 1.00 91.56 122 LEU A CA 1
ATOM 998 C C . LEU A 1 122 ? -12.282 -0.096 26.968 1.00 91.56 122 LEU A C 1
ATOM 1000 O O . LEU A 1 122 ? -13.140 -0.833 27.459 1.00 91.56 122 LEU A O 1
ATOM 1004 N N . GLY A 1 123 ? -11.005 -0.127 27.362 1.00 90.81 123 GLY A N 1
ATOM 1005 C CA . GLY A 1 123 ? -10.439 -1.125 28.270 1.00 90.81 123 GLY A CA 1
ATOM 1006 C C . GLY A 1 123 ? -9.825 -2.329 27.554 1.00 90.81 123 GLY A C 1
ATOM 1007 O O . GLY A 1 123 ? -9.594 -3.354 28.189 1.00 90.81 123 GLY A O 1
ATOM 1008 N N . GLU A 1 124 ? -9.544 -2.206 26.255 1.00 91.19 124 GLU A N 1
ATOM 1009 C CA . GLU A 1 124 ? -8.950 -3.242 25.404 1.00 91.19 124 GLU A CA 1
ATOM 1010 C C . GLU A 1 124 ? -7.557 -2.803 24.900 1.00 91.19 124 GLU A C 1
ATOM 1012 O O . GLU A 1 124 ? -7.367 -2.552 23.711 1.00 91.19 124 GLU A O 1
ATOM 1017 N N . PRO A 1 125 ? -6.545 -2.678 25.782 1.00 87.12 125 PRO A N 1
ATOM 1018 C CA . PRO A 1 125 ? -5.220 -2.174 25.399 1.00 87.12 125 PRO A CA 1
ATOM 1019 C C . PRO A 1 125 ? -4.453 -3.113 24.453 1.00 87.12 125 PRO A C 1
ATOM 1021 O O . PRO A 1 125 ? -3.536 -2.676 23.768 1.00 87.12 125 PRO A O 1
ATOM 1024 N N . TRP A 1 126 ? -4.834 -4.392 24.401 1.00 89.25 126 TRP A N 1
ATOM 1025 C CA . TRP A 1 126 ? -4.219 -5.421 23.554 1.00 89.25 126 TRP A CA 1
ATOM 1026 C C . TRP A 1 126 ? -5.032 -5.715 22.289 1.00 89.25 126 TRP A C 1
ATOM 1028 O O . TRP A 1 126 ? -4.943 -6.810 21.735 1.00 89.25 126 TRP A O 1
ATOM 1038 N N . PHE A 1 127 ? -5.866 -4.769 21.856 1.00 89.44 127 PHE A N 1
ATOM 1039 C CA . PHE A 1 127 ? -6.722 -4.947 20.691 1.00 89.44 127 PHE A CA 1
ATOM 1040 C C . PHE A 1 127 ? -5.889 -5.283 19.436 1.00 89.44 127 PHE A C 1
ATOM 1042 O O . PHE A 1 127 ? -4.999 -4.508 19.065 1.00 89.44 127 PHE A O 1
ATOM 1049 N N . PRO A 1 128 ? -6.132 -6.436 18.783 1.00 90.81 128 PRO A N 1
ATOM 1050 C CA . PRO A 1 128 ? -5.257 -6.943 17.734 1.00 90.81 128 PRO A CA 1
ATOM 1051 C C . PRO A 1 128 ? -5.488 -6.201 16.416 1.00 90.81 128 PRO A C 1
ATOM 1053 O O . PRO A 1 128 ? -6.378 -6.545 15.635 1.00 90.81 128 PRO A O 1
ATOM 1056 N N . VAL A 1 129 ? -4.659 -5.193 16.149 1.00 92.25 129 VAL A N 1
ATOM 1057 C CA . VAL A 1 129 ? -4.686 -4.452 14.884 1.00 92.25 129 VAL A CA 1
ATOM 1058 C C . VAL A 1 129 ? -3.945 -5.234 13.789 1.00 92.25 129 VAL A C 1
ATOM 1060 O O . VAL A 1 129 ? -2.771 -5.548 13.984 1.00 92.25 129 VAL A O 1
ATOM 1063 N N . PRO A 1 130 ? -4.598 -5.572 12.659 1.00 93.75 130 PRO A N 1
ATOM 1064 C CA . PRO A 1 130 ? -3.992 -6.375 11.603 1.00 93.75 130 PRO A CA 1
ATOM 1065 C C . PRO A 1 130 ? -2.872 -5.630 10.880 1.00 93.75 130 PRO A C 1
ATOM 1067 O O . PRO A 1 130 ? -2.834 -4.398 10.840 1.00 93.75 130 PRO A O 1
ATOM 1070 N N . LEU A 1 131 ? -2.004 -6.386 10.215 1.00 94.19 131 LEU A N 1
ATOM 1071 C CA . LEU A 1 131 ? -1.120 -5.850 9.177 1.00 94.19 131 LEU A CA 1
ATOM 1072 C C . LEU A 1 131 ? -1.914 -5.548 7.887 1.00 94.19 131 LEU A C 1
ATOM 1074 O O . LEU A 1 131 ? -2.965 -6.152 7.677 1.00 94.19 131 LEU A O 1
ATOM 1078 N N . PRO A 1 132 ? -1.420 -4.700 6.960 1.00 94.31 132 PRO A N 1
ATOM 1079 C CA . PRO A 1 132 ? -2.149 -4.367 5.729 1.00 94.31 132 PRO A CA 1
ATOM 1080 C C . PRO A 1 132 ? -2.602 -5.580 4.898 1.00 94.31 132 PRO A C 1
ATOM 1082 O O . PRO A 1 132 ? -3.714 -5.591 4.378 1.00 94.31 132 PRO A O 1
ATOM 1085 N N . ALA A 1 133 ? -1.772 -6.626 4.810 1.00 92.62 133 ALA A N 1
ATOM 1086 C CA . ALA A 1 133 ? -2.118 -7.865 4.111 1.00 92.62 133 ALA A CA 1
ATOM 1087 C C . ALA A 1 133 ? -3.254 -8.636 4.806 1.00 92.62 133 ALA A C 1
ATOM 1089 O O . ALA A 1 133 ? -4.171 -9.126 4.151 1.00 92.62 133 ALA A O 1
ATOM 1090 N N . GLU A 1 134 ? -3.229 -8.703 6.137 1.00 94.00 134 GLU A N 1
ATOM 1091 C CA . GLU A 1 134 ? -4.290 -9.331 6.928 1.00 94.00 134 GLU A CA 1
ATOM 1092 C C . GLU A 1 134 ? -5.587 -8.523 6.854 1.00 94.00 134 GLU A C 1
ATOM 1094 O O . GLU A 1 134 ? -6.668 -9.094 6.751 1.00 94.00 134 GLU A O 1
ATOM 1099 N N . ALA A 1 135 ? -5.485 -7.194 6.872 1.00 92.31 135 ALA A N 1
ATOM 1100 C CA . ALA A 1 135 ? -6.604 -6.284 6.700 1.00 92.31 135 ALA A CA 1
ATOM 1101 C C . ALA A 1 135 ? -7.280 -6.485 5.335 1.00 92.31 135 ALA A C 1
ATOM 1103 O O . ALA A 1 135 ? -8.502 -6.620 5.263 1.00 92.31 135 ALA A O 1
ATOM 1104 N N . ALA A 1 136 ? -6.482 -6.606 4.269 1.00 90.19 136 ALA A N 1
ATOM 1105 C CA . ALA A 1 136 ? -6.984 -6.907 2.935 1.00 90.19 136 ALA A CA 1
ATOM 1106 C C . ALA A 1 136 ? -7.665 -8.283 2.861 1.00 90.19 136 ALA A C 1
ATOM 1108 O O . ALA A 1 136 ? -8.764 -8.398 2.318 1.00 90.19 136 ALA A O 1
ATOM 1109 N N . ALA A 1 137 ? -7.057 -9.311 3.461 1.00 91.81 137 ALA A N 1
ATOM 1110 C CA . ALA A 1 137 ? -7.640 -10.650 3.525 1.00 91.81 137 ALA A CA 1
ATOM 1111 C C . ALA A 1 137 ? -8.969 -10.666 4.301 1.00 91.81 137 ALA A C 1
ATOM 1113 O O . ALA A 1 137 ? -9.942 -11.271 3.854 1.00 91.81 137 ALA A O 1
ATOM 1114 N N . ARG A 1 138 ? -9.039 -9.956 5.435 1.00 90.75 138 ARG A N 1
ATOM 1115 C CA . ARG A 1 138 ? -10.267 -9.809 6.233 1.00 90.75 138 ARG A CA 1
ATOM 1116 C C . ARG A 1 138 ? -11.368 -9.102 5.452 1.00 90.75 138 ARG A C 1
ATOM 1118 O O . ARG A 1 138 ? -12.507 -9.547 5.513 1.00 90.75 138 ARG A O 1
ATOM 1125 N N . ARG A 1 139 ? -11.047 -8.047 4.695 1.00 88.00 139 ARG A N 1
ATOM 1126 C CA . ARG A 1 139 ? -12.035 -7.352 3.856 1.00 88.00 139 ARG A CA 1
ATOM 1127 C C . ARG A 1 139 ? -12.592 -8.269 2.766 1.00 88.00 139 ARG A C 1
ATOM 1129 O O . ARG A 1 139 ? -13.804 -8.387 2.660 1.00 88.00 139 ARG A O 1
ATOM 1136 N N . GLY A 1 140 ? -11.732 -9.013 2.064 1.00 81.94 140 GLY A N 1
ATOM 1137 C CA . GLY A 1 140 ? -12.182 -10.007 1.080 1.00 81.94 140 GLY A CA 1
ATOM 1138 C C . GLY A 1 140 ? -13.047 -11.123 1.687 1.00 81.94 140 GLY A C 1
ATOM 1139 O O . GLY A 1 140 ? -14.021 -11.563 1.078 1.00 81.94 140 GLY A O 1
ATOM 1140 N N . ALA A 1 141 ? -12.751 -11.555 2.917 1.00 76.06 141 ALA A N 1
ATOM 1141 C CA . ALA A 1 141 ? -13.599 -12.502 3.642 1.00 76.06 141 ALA A CA 1
ATOM 1142 C C . ALA A 1 141 ? -14.972 -11.908 4.017 1.00 76.06 141 ALA A C 1
ATOM 1144 O O . ALA A 1 141 ? -15.973 -12.616 3.976 1.00 76.06 141 ALA A O 1
ATOM 1145 N N . LEU A 1 142 ? -15.042 -10.618 4.359 1.00 73.31 142 LEU A N 1
ATOM 1146 C CA . LEU A 1 142 ? -16.308 -9.939 4.653 1.00 73.31 142 LEU A CA 1
ATOM 1147 C C . LEU A 1 142 ? -17.176 -9.791 3.398 1.00 73.31 142 LEU A C 1
ATOM 1149 O O . LEU A 1 142 ? -18.366 -10.094 3.459 1.00 73.31 142 LEU A O 1
ATOM 1153 N N . ASP A 1 143 ? -16.580 -9.411 2.267 1.00 76.62 143 ASP A N 1
ATOM 1154 C CA . ASP A 1 143 ? -17.302 -9.264 0.996 1.00 76.62 143 ASP A CA 1
ATOM 1155 C C . ASP A 1 143 ? -17.923 -10.607 0.559 1.00 76.62 143 ASP A C 1
ATOM 1157 O O . ASP A 1 143 ? -19.099 -10.679 0.214 1.00 76.62 143 ASP A O 1
ATOM 1161 N N . THR A 1 144 ? -17.179 -11.713 0.692 1.00 70.62 144 THR A N 1
ATOM 1162 C CA . THR A 1 144 ? -17.681 -13.063 0.355 1.00 70.62 144 THR A CA 1
ATOM 1163 C C . THR A 1 144 ? -18.769 -13.596 1.296 1.00 70.62 144 THR A C 1
ATOM 1165 O O . THR A 1 144 ? -19.524 -14.492 0.911 1.00 70.62 144 THR A O 1
ATOM 1168 N N . LEU A 1 145 ? -18.868 -13.080 2.526 1.00 65.75 145 LEU A N 1
ATOM 1169 C CA . LEU A 1 145 ? -19.940 -13.428 3.466 1.00 65.75 145 LEU A CA 1
ATOM 1170 C C . LEU A 1 145 ? -21.210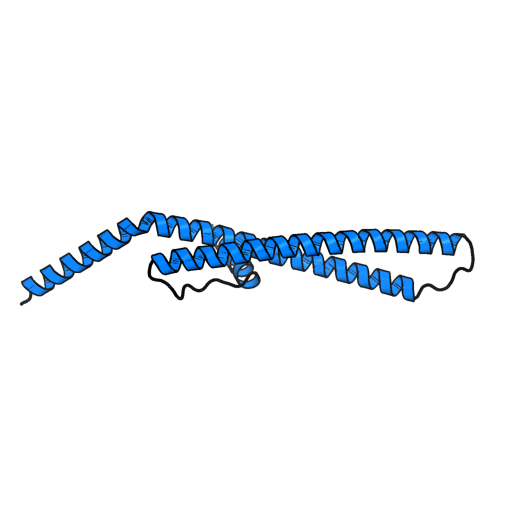 -12.596 3.242 1.00 65.75 145 LEU A C 1
ATOM 1172 O O . LEU A 1 145 ? -22.295 -13.096 3.531 1.00 65.75 145 LEU A O 1
ATOM 1176 N N . GLY A 1 146 ? -21.084 -11.369 2.723 1.00 58.22 146 GLY A N 1
ATOM 1177 C CA . GLY A 1 146 ? -22.214 -10.502 2.366 1.00 58.22 146 GLY A CA 1
ATOM 1178 C C . GLY A 1 146 ? -22.965 -10.933 1.101 1.00 58.22 146 GLY A C 1
ATOM 1179 O O . GLY A 1 146 ? -24.149 -10.642 0.981 1.00 58.22 146 GLY A O 1
ATOM 1180 N N . ASP A 1 147 ? -22.307 -11.676 0.206 1.00 53.25 147 ASP A N 1
ATOM 1181 C CA . ASP A 1 147 ? -22.873 -12.187 -1.056 1.00 53.25 147 ASP A CA 1
ATOM 1182 C C . ASP A 1 147 ? -23.578 -13.557 -0.928 1.00 53.25 147 ASP A C 1
ATOM 1184 O O . ASP A 1 147 ? -23.923 -14.187 -1.932 1.00 53.25 147 ASP A O 1
ATOM 1188 N N . ARG A 1 148 ? -23.796 -14.066 0.294 1.00 36.97 148 ARG A N 1
ATOM 1189 C CA . ARG A 1 148 ? -24.582 -15.296 0.494 1.00 36.97 148 ARG A CA 1
ATOM 1190 C C . ARG A 1 148 ? -26.089 -14.975 0.477 1.00 36.97 148 ARG A C 1
ATOM 1192 O O . ARG A 1 148 ? -26.497 -14.110 1.248 1.00 36.97 148 ARG A O 1
ATOM 1199 N N . PRO A 1 149 ? -26.884 -15.645 -0.383 1.00 45.09 149 PRO A N 1
ATOM 1200 C CA . PRO A 1 149 ? -28.317 -15.386 -0.554 1.00 45.09 149 PRO A CA 1
ATOM 1201 C C . PRO A 1 149 ? -29.155 -15.733 0.679 1.00 45.09 149 PRO A C 1
ATOM 1203 O O . PRO A 1 149 ? -28.748 -16.639 1.446 1.00 45.09 149 PRO A O 1
#

Radius of gyration: 27.22 Å; chains: 1; bounding box: 56×24×90 Å

pLDDT: mean 91.37, std 9.45, range [36.97, 98.38]

Sequence (149 aa):
MLAALVAWVAVRAGWDWLRWWRQAPERATLDRLWDRLLDTGVEVVRLQERLDAKERALHADDAHLRAWPGFDDAAAVAAYNRLVRQRNRMAAEVNALRRERQRALLRYQALQDSVQAVAARLGEPWFPVPLPAEAAARRGALDTLGDRP